Protein AF-A0A0Q4JEM6-F1 (afdb_monomer)

Radius of gyration: 14.83 Å; Cα contacts (8 Å, |Δi|>4): 37; chains: 1; bounding box: 36×21×47 Å

pLDDT: mean 83.47, std 17.9, range [41.94, 97.88]

Mean predicted aligned error: 8.4 Å

Solvent-accessible surface area (backbone atoms only — not comparable to full-atom v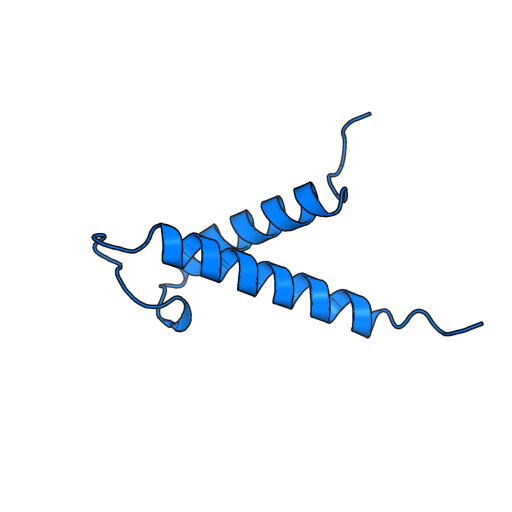alues): 4115 Å² total; per-residue (Å²): 136,81,78,81,55,68,65,69,60,51,58,52,52,58,52,48,21,52,49,45,15,39,54,58,43,67,76,61,28,75,93,46,100,67,62,55,62,66,94,69,45,53,75,68,55,48,51,56,33,38,55,52,14,44,55,50,50,27,64,76,70,69,64,61,91,78,86,130

Secondary structure (DSSP, 8-state):
-----HHHHHHHHHHHHHHHHHHHHHTT-TTSTT-S-GGG--HHHHHHHHHHHHHHHHHHHT--S---

Sequence (68 aa):
MGNRCRVCTSNDREALIEQVAGDLWESRRPGTLDDYPWEKAGGYWRRIYLELGETAVDSLTGALPGHT

Foldseek 3Di:
DDPPPPVVVVVVLQVQLQVQLQVVCCVPLPPDPQNDHPVPRDPVSVVVSSVVSNVVSCVVVVVDPDDD

Structure (mmCIF, N/CA/C/O backbone):
data_AF-A0A0Q4JEM6-F1
#
_entry.id   AF-A0A0Q4JEM6-F1
#
loop_
_atom_site.group_PDB
_atom_site.id
_atom_site.type_symbol
_atom_site.label_atom_id
_atom_site.label_alt_id
_atom_site.label_comp_id
_atom_site.label_asym_id
_atom_site.label_entity_id
_atom_site.label_seq_id
_atom_site.pdbx_PDB_ins_code
_atom_site.Cartn_x
_atom_site.Cartn_y
_atom_site.Cartn_z
_atom_site.occupancy
_atom_site.B_iso_or_equiv
_atom_site.auth_seq_id
_atom_site.auth_comp_id
_atom_site.auth_asym_id
_atom_site.auth_atom_id
_atom_site.pdbx_PDB_model_num
ATOM 1 N N . MET A 1 1 ? -18.538 -7.638 32.855 1.00 41.94 1 MET A N 1
ATOM 2 C CA . MET A 1 1 ? -18.074 -6.445 32.113 1.00 41.94 1 MET A CA 1
ATOM 3 C C . MET A 1 1 ? -16.637 -6.685 31.669 1.00 41.94 1 MET A C 1
ATOM 5 O O . MET A 1 1 ? -15.726 -6.511 32.465 1.00 41.94 1 MET A O 1
ATOM 9 N N . GLY A 1 2 ? -16.434 -7.193 30.452 1.00 49.25 2 GLY A N 1
ATOM 10 C CA . GLY A 1 2 ? -15.09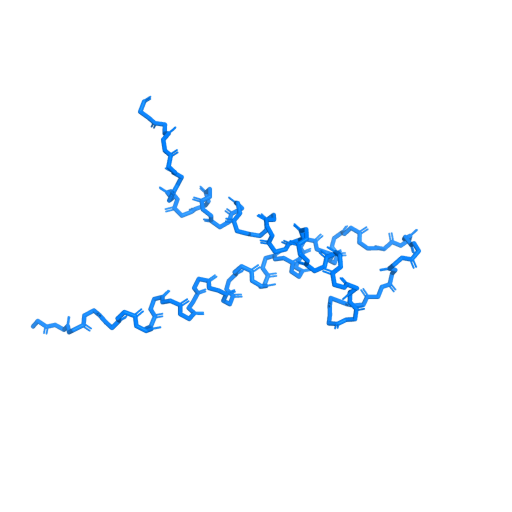4 -7.431 29.911 1.00 49.25 2 GLY A CA 1
ATOM 11 C C . GLY A 1 2 ? -14.456 -6.113 29.485 1.00 49.25 2 GLY A C 1
ATOM 12 O O . GLY A 1 2 ? -15.060 -5.357 28.724 1.00 49.25 2 GLY A O 1
ATOM 13 N N . ASN A 1 3 ? -13.267 -5.827 30.012 1.00 56.25 3 ASN A N 1
ATOM 14 C CA . ASN A 1 3 ? -12.446 -4.687 29.626 1.00 56.25 3 ASN A CA 1
ATOM 15 C C . ASN A 1 3 ? -12.235 -4.704 28.108 1.00 56.25 3 ASN A C 1
ATOM 17 O O . ASN A 1 3 ? -11.551 -5.586 27.592 1.00 56.25 3 ASN A O 1
ATOM 21 N N . ARG A 1 4 ? -12.817 -3.733 27.393 1.00 59.66 4 ARG A N 1
ATOM 22 C CA . ARG A 1 4 ? -12.480 -3.475 25.990 1.00 59.66 4 ARG A CA 1
ATOM 23 C C . ARG A 1 4 ? -11.022 -3.038 25.966 1.00 59.66 4 ARG A C 1
ATOM 25 O O . ARG A 1 4 ? -10.702 -1.89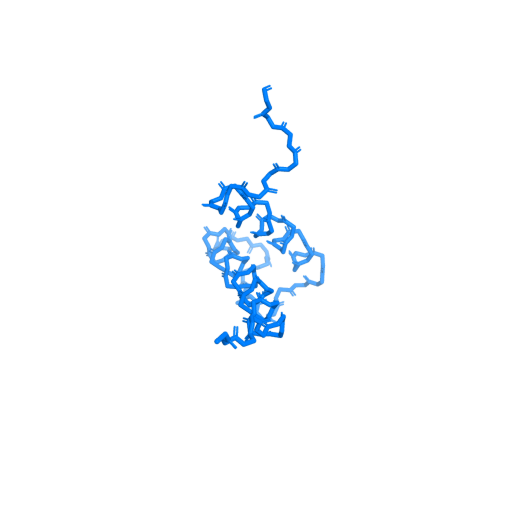2 26.276 1.00 59.66 4 ARG A O 1
ATOM 32 N N . CYS A 1 5 ? -10.140 -3.995 25.717 1.00 56.97 5 CYS A N 1
ATOM 33 C CA . CYS A 1 5 ? -8.710 -3.783 25.668 1.00 56.97 5 CYS A CA 1
ATOM 34 C C . CYS A 1 5 ? -8.418 -2.811 24.515 1.00 56.97 5 CYS 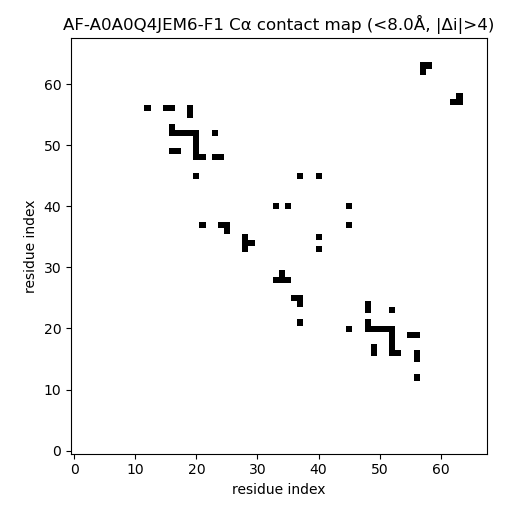A C 1
ATOM 36 O O . CYS A 1 5 ? -8.537 -3.178 23.347 1.00 56.97 5 CYS A O 1
ATOM 38 N N . ARG A 1 6 ? -8.074 -1.557 24.838 1.00 53.78 6 ARG A N 1
ATOM 39 C CA . ARG A 1 6 ? -7.674 -0.539 23.845 1.00 53.78 6 ARG A CA 1
ATOM 40 C C . ARG A 1 6 ? -6.495 -1.007 22.982 1.00 53.78 6 ARG A C 1
ATOM 42 O O . ARG A 1 6 ? -6.412 -0.649 21.818 1.00 53.78 6 ARG A O 1
ATOM 49 N N . VAL A 1 7 ? -5.620 -1.844 23.541 1.00 52.47 7 VAL A N 1
ATOM 50 C CA . VAL A 1 7 ? -4.464 -2.421 22.837 1.00 52.47 7 VAL A CA 1
ATOM 51 C C . VAL A 1 7 ? -4.870 -3.456 21.788 1.00 52.47 7 VAL A C 1
ATOM 53 O O . VAL A 1 7 ? -4.290 -3.465 20.709 1.00 52.47 7 VAL A O 1
ATOM 56 N N . CYS A 1 8 ? -5.881 -4.289 22.057 1.00 52.44 8 CYS A N 1
ATOM 57 C CA . CYS A 1 8 ? -6.318 -5.291 21.081 1.00 52.44 8 CYS A CA 1
ATOM 58 C C . CYS A 1 8 ? -6.903 -4.640 19.825 1.00 52.44 8 CYS A C 1
ATOM 60 O O . CYS A 1 8 ? -6.730 -5.165 18.747 1.00 52.44 8 CYS A O 1
ATOM 62 N N . THR A 1 9 ? -7.541 -3.476 19.950 1.00 54.47 9 THR A N 1
ATOM 63 C CA . THR A 1 9 ? -8.129 -2.769 18.800 1.00 54.47 9 THR A CA 1
ATOM 64 C C . THR A 1 9 ? -7.127 -1.894 18.043 1.00 54.47 9 THR A C 1
ATOM 66 O O . THR A 1 9 ? -7.274 -1.728 16.837 1.00 54.47 9 THR A O 1
ATOM 69 N N . SER A 1 10 ? -6.103 -1.351 18.714 1.00 51.84 10 SER A N 1
ATOM 70 C CA . SER A 1 10 ? -5.088 -0.510 18.056 1.00 51.84 10 SER A CA 1
ATOM 71 C C . SER A 1 10 ? -4.122 -1.325 17.190 1.00 51.84 10 SER A C 1
ATOM 73 O O . SER A 1 10 ? -3.854 -0.931 16.059 1.00 51.84 10 SER A O 1
ATOM 75 N N . ASN A 1 11 ? -3.667 -2.486 17.682 1.00 59.81 11 ASN A N 1
ATOM 76 C CA . ASN A 1 11 ? -2.737 -3.345 16.938 1.00 59.81 11 ASN A CA 1
ATOM 77 C C . ASN A 1 11 ? -3.362 -3.924 15.656 1.00 59.81 11 ASN A C 1
ATOM 79 O O . ASN A 1 11 ? -2.650 -4.112 14.675 1.00 59.81 11 ASN A O 1
ATOM 83 N N . ASP A 1 12 ? -4.678 -4.163 15.636 1.00 79.94 12 ASP A N 1
ATOM 84 C CA . ASP A 1 12 ? -5.366 -4.677 14.446 1.00 79.94 12 ASP A CA 1
ATOM 85 C C . ASP A 1 12 ? -5.504 -3.614 13.346 1.00 79.94 12 ASP A C 1
ATOM 87 O O . ASP A 1 12 ? -5.370 -3.945 12.171 1.00 79.94 12 ASP A O 1
ATOM 91 N N . ARG A 1 13 ? -5.733 -2.333 13.686 1.00 87.75 13 ARG A N 1
ATOM 92 C CA . ARG A 1 13 ? -5.887 -1.283 12.659 1.00 87.75 13 ARG A CA 1
ATOM 93 C C . ARG A 1 13 ? -4.568 -0.995 11.951 1.00 87.75 13 ARG A C 1
ATOM 95 O O . ARG A 1 13 ? -4.555 -0.941 10.728 1.00 87.75 13 ARG A O 1
ATOM 102 N N . GLU A 1 14 ? -3.475 -0.813 12.690 1.00 90.50 14 GLU A N 1
ATOM 103 C CA . GLU A 1 14 ? -2.163 -0.526 12.089 1.00 90.50 14 GLU A CA 1
ATOM 104 C C . GLU A 1 14 ? -1.667 -1.704 11.237 1.00 90.50 14 GLU A C 1
ATOM 106 O O . GLU A 1 14 ? -1.241 -1.497 10.101 1.00 90.50 14 GLU A O 1
ATOM 111 N N . ALA A 1 15 ? -1.816 -2.941 11.729 1.00 90.94 15 ALA A N 1
ATOM 112 C CA . ALA A 1 15 ? -1.477 -4.140 10.964 1.00 90.94 15 ALA A CA 1
ATOM 113 C C . ALA A 1 15 ? -2.359 -4.306 9.714 1.00 90.94 15 ALA A C 1
ATOM 115 O O . ALA A 1 15 ? -1.859 -4.668 8.651 1.00 90.94 15 ALA A O 1
ATOM 116 N N . LEU A 1 16 ? -3.658 -3.999 9.813 1.00 91.25 16 LEU A N 1
ATOM 117 C CA . LEU A 1 16 ? -4.568 -4.025 8.668 1.00 91.25 16 LEU A CA 1
ATOM 118 C C . LEU A 1 16 ? -4.192 -2.967 7.624 1.00 91.25 16 LEU A C 1
ATOM 120 O O . LEU A 1 16 ? -4.200 -3.265 6.434 1.00 91.25 16 LEU A O 1
ATOM 124 N N . ILE A 1 17 ? -3.835 -1.752 8.049 1.00 95.50 17 ILE A N 1
ATOM 125 C CA . ILE A 1 17 ? -3.356 -0.698 7.145 1.00 95.50 17 ILE A CA 1
ATOM 126 C C . ILE A 1 17 ? -2.085 -1.151 6.429 1.00 95.50 17 ILE A C 1
ATOM 128 O O . ILE A 1 17 ? -1.990 -0.991 5.214 1.00 95.50 17 ILE A O 1
ATOM 132 N N . GLU A 1 18 ? -1.129 -1.743 7.149 1.00 95.44 18 GLU A N 1
ATOM 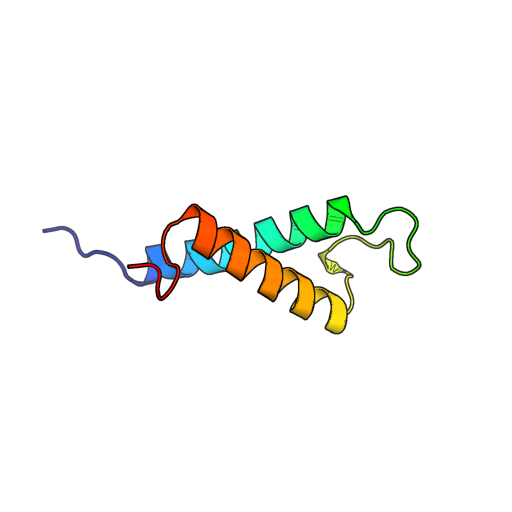133 C CA . GLU A 1 18 ? 0.113 -2.241 6.553 1.00 95.44 18 GLU A CA 1
ATOM 134 C C . GLU A 1 18 ? -0.143 -3.381 5.558 1.00 95.44 18 GLU A C 1
ATOM 136 O O . GLU A 1 18 ? 0.445 -3.387 4.475 1.00 95.44 18 GLU A O 1
ATOM 141 N N . GLN A 1 19 ? -1.068 -4.291 5.872 1.00 94.81 19 GLN A N 1
ATOM 142 C CA . GLN A 1 19 ? -1.478 -5.356 4.960 1.00 94.81 19 GLN A CA 1
ATOM 143 C C . GLN A 1 19 ? -2.125 -4.791 3.687 1.00 94.81 19 GLN A C 1
ATOM 145 O O . GLN A 1 19 ? -1.707 -5.129 2.582 1.00 94.81 19 GLN A O 1
ATOM 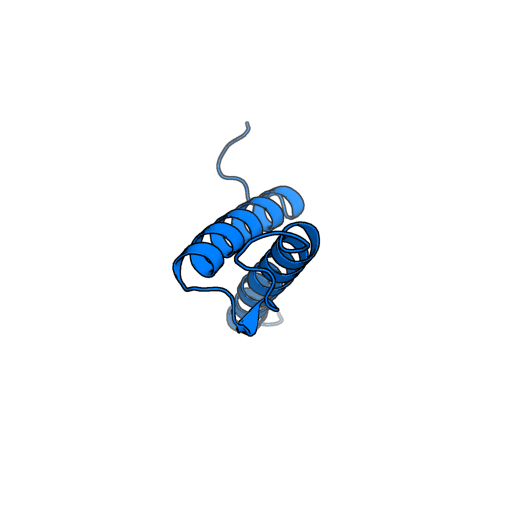150 N N . VAL A 1 20 ? -3.102 -3.890 3.826 1.00 96.25 20 VAL A N 1
ATOM 151 C CA . VAL A 1 20 ? -3.785 -3.269 2.680 1.00 96.25 20 VAL A CA 1
ATOM 152 C C . VAL A 1 20 ? -2.802 -2.453 1.836 1.00 96.25 20 VAL A C 1
ATOM 154 O O . VAL A 1 20 ? -2.853 -2.506 0.609 1.00 96.25 20 VAL A O 1
ATOM 157 N N . ALA A 1 21 ? -1.879 -1.724 2.466 1.00 97.88 21 ALA A N 1
ATOM 158 C CA . ALA A 1 21 ? -0.822 -0.994 1.771 1.00 97.88 21 ALA A CA 1
ATOM 159 C C . ALA A 1 21 ? 0.075 -1.933 0.946 1.00 97.88 21 ALA A C 1
ATOM 161 O O . ALA A 1 21 ? 0.361 -1.635 -0.217 1.00 97.88 21 ALA A O 1
ATOM 162 N N . GLY A 1 22 ? 0.464 -3.078 1.520 1.00 97.44 22 GLY A N 1
ATOM 163 C CA . GLY A 1 22 ? 1.216 -4.125 0.830 1.00 97.44 22 GLY A CA 1
ATOM 164 C C . GLY A 1 22 ? 0.464 -4.686 -0.378 1.00 97.44 22 GLY A C 1
ATOM 165 O O . GLY A 1 22 ? 1.012 -4.717 -1.478 1.00 97.44 22 GLY A O 1
ATOM 166 N N . ASP A 1 23 ? -0.814 -5.028 -0.222 1.00 97.31 23 ASP A N 1
ATOM 167 C CA . ASP A 1 23 ? -1.644 -5.537 -1.324 1.00 97.31 23 ASP A CA 1
ATOM 168 C C . ASP A 1 23 ? -1.791 -4.501 -2.457 1.00 97.31 23 ASP A C 1
ATOM 170 O O . ASP A 1 23 ? -1.690 -4.816 -3.650 1.00 97.31 23 ASP A O 1
ATOM 174 N N . LEU A 1 24 ? -1.981 -3.226 -2.100 1.00 97.06 24 LEU A N 1
ATOM 175 C CA . LEU A 1 24 ? -2.059 -2.128 -3.062 1.00 97.06 24 LEU A CA 1
ATOM 176 C C . LEU A 1 24 ? -0.740 -1.931 -3.817 1.00 97.06 24 LEU A C 1
ATOM 178 O O . LEU A 1 24 ? -0.781 -1.661 -5.023 1.00 97.06 24 LEU A O 1
ATOM 182 N N . TRP A 1 25 ? 0.399 -2.074 -3.139 1.00 97.19 25 TRP A N 1
ATOM 183 C CA . TRP A 1 25 ? 1.731 -2.017 -3.736 1.00 97.19 25 TRP A CA 1
ATOM 184 C C . TRP A 1 25 ? 1.960 -3.170 -4.715 1.00 97.19 25 TRP A C 1
ATOM 186 O O . TRP A 1 25 ? 2.291 -2.933 -5.877 1.00 97.19 25 TRP A O 1
ATOM 196 N N . GLU A 1 26 ? 1.705 -4.406 -4.286 1.00 96.38 26 GLU A N 1
ATOM 197 C CA . GLU A 1 26 ? 1.871 -5.613 -5.106 1.00 96.38 26 GLU A CA 1
ATOM 198 C C . GLU A 1 26 ? 1.029 -5.562 -6.388 1.00 96.38 26 GLU A C 1
ATOM 200 O O . GLU A 1 26 ? 1.479 -5.993 -7.449 1.00 96.38 26 GLU A O 1
ATOM 205 N N . SER A 1 27 ? -0.160 -4.952 -6.333 1.00 96.12 27 SER A N 1
ATOM 206 C CA . SER A 1 27 ? -1.012 -4.772 -7.517 1.00 96.12 27 SER A CA 1
ATOM 207 C C . SER A 1 27 ? -0.467 -3.777 -8.556 1.00 96.12 27 SER A C 1
ATOM 209 O O . SER A 1 27 ? -0.900 -3.807 -9.708 1.00 96.12 27 SER A O 1
ATOM 211 N N . ARG A 1 28 ? 0.449 -2.876 -8.166 1.00 94.19 28 ARG A N 1
ATOM 212 C CA . ARG A 1 28 ? 0.894 -1.729 -8.984 1.00 94.19 28 ARG A CA 1
ATOM 213 C C . ARG A 1 28 ? 2.384 -1.719 -9.310 1.00 94.19 28 ARG A C 1
ATOM 215 O O . ARG A 1 28 ? 2.754 -1.128 -10.319 1.00 94.19 28 ARG A O 1
ATOM 222 N N . ARG A 1 29 ? 3.230 -2.350 -8.491 1.00 94.88 29 ARG A N 1
ATOM 223 C CA . ARG A 1 29 ? 4.680 -2.431 -8.723 1.00 94.88 29 ARG A CA 1
ATOM 224 C C . ARG A 1 29 ? 5.110 -3.138 -10.020 1.00 94.88 29 ARG A C 1
ATOM 226 O O . ARG A 1 29 ? 6.148 -2.723 -10.547 1.00 94.88 29 ARG A O 1
ATOM 233 N N . PRO A 1 30 ? 4.399 -4.166 -10.547 1.00 95.81 30 PRO A N 1
ATOM 234 C CA . PRO A 1 30 ? 4.933 -4.961 -11.647 1.00 95.81 30 PRO A CA 1
ATOM 235 C C . PRO A 1 30 ? 5.207 -4.113 -12.888 1.00 95.81 30 PRO A C 1
ATOM 237 O O . PRO A 1 30 ? 4.342 -3.365 -13.345 1.00 95.81 30 PRO A O 1
ATOM 240 N N . GLY A 1 31 ? 6.412 -4.239 -13.445 1.00 91.56 31 GLY A N 1
ATOM 241 C CA . GLY A 1 31 ? 6.812 -3.502 -14.650 1.00 91.56 31 GLY A CA 1
ATOM 242 C C . GLY A 1 31 ? 7.176 -2.028 -14.427 1.00 91.56 31 GLY A C 1
ATOM 243 O O . GLY A 1 31 ? 7.386 -1.302 -15.400 1.00 91.56 31 GLY A O 1
ATOM 244 N N . THR A 1 32 ? 7.276 -1.576 -13.174 1.00 91.62 32 THR A N 1
ATOM 245 C CA . THR A 1 32 ? 7.810 -0.250 -12.826 1.00 91.62 32 THR A CA 1
ATOM 246 C C . THR A 1 32 ? 9.320 -0.307 -12.560 1.00 91.62 32 THR A C 1
ATOM 248 O O . THR A 1 32 ? 9.913 -1.379 -12.467 1.00 91.62 32 THR A O 1
ATOM 251 N N . LEU A 1 33 ? 9.968 0.853 -12.413 1.00 90.25 33 LEU A N 1
ATOM 252 C CA . LEU A 1 33 ? 11.375 0.921 -11.982 1.00 90.25 33 LEU A CA 1
ATOM 253 C C . LEU A 1 33 ? 11.573 0.503 -10.513 1.00 90.25 33 LEU A C 1
ATOM 255 O O . LEU A 1 33 ? 12.697 0.218 -10.102 1.00 90.25 33 LEU A O 1
ATOM 259 N N . ASP A 1 34 ? 10.484 0.441 -9.748 1.00 90.19 34 ASP A N 1
ATOM 260 C CA . ASP A 1 34 ? 10.453 0.074 -8.337 1.00 90.19 34 ASP A CA 1
ATOM 261 C C . ASP A 1 34 ? 9.800 -1.307 -8.137 1.00 90.19 34 ASP A C 1
ATOM 263 O O . ASP A 1 34 ? 9.079 -1.532 -7.168 1.00 90.19 34 ASP A O 1
ATOM 267 N N . ASP A 1 35 ? 10.044 -2.248 -9.055 1.00 93.69 35 ASP A N 1
ATOM 268 C CA . ASP A 1 35 ? 9.496 -3.610 -9.011 1.00 93.69 35 ASP A CA 1
ATOM 269 C C . ASP A 1 35 ? 10.195 -4.494 -7.957 1.00 93.69 35 ASP A C 1
ATOM 271 O O . ASP A 1 35 ? 10.927 -5.443 -8.249 1.00 93.69 35 ASP A O 1
ATOM 275 N N . TYR A 1 36 ? 9.987 -4.145 -6.692 1.00 93.62 36 TYR A N 1
ATOM 276 C CA . TYR A 1 36 ? 10.519 -4.832 -5.521 1.00 93.62 36 TYR A CA 1
ATOM 277 C C . TYR A 1 36 ? 9.385 -5.164 -4.555 1.00 93.62 36 TYR A C 1
ATOM 279 O O . TYR A 1 36 ? 8.403 -4.426 -4.501 1.00 93.62 36 TYR A O 1
ATOM 287 N N . PRO A 1 37 ? 9.507 -6.234 -3.756 1.00 95.12 37 PRO A N 1
ATOM 288 C CA . PRO A 1 37 ? 8.490 -6.563 -2.763 1.00 95.12 37 PRO A CA 1
ATOM 289 C C . PRO A 1 37 ? 8.321 -5.426 -1.744 1.00 95.12 37 PRO A C 1
ATOM 291 O O . PRO A 1 37 ? 9.253 -4.644 -1.520 1.00 95.12 37 PRO A O 1
ATOM 294 N N . TRP A 1 38 ? 7.136 -5.335 -1.137 1.00 94.75 38 TRP A N 1
ATOM 295 C CA . TRP A 1 38 ? 6.742 -4.254 -0.221 1.00 94.75 38 TRP A CA 1
ATOM 296 C C . TRP 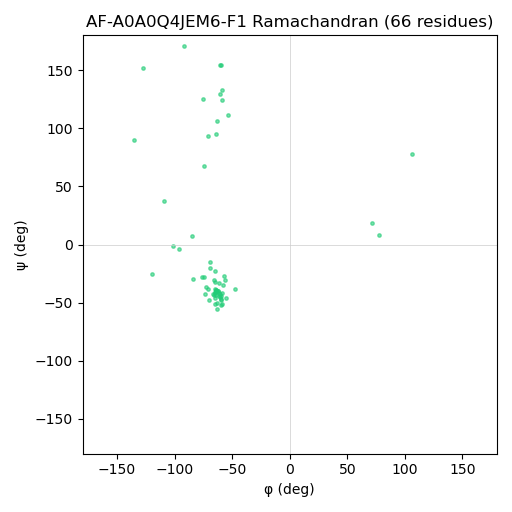A 1 38 ? 7.783 -3.926 0.864 1.00 94.75 38 TRP A C 1
ATOM 298 O O . TRP A 1 38 ? 8.047 -2.758 1.149 1.00 94.75 38 TRP A O 1
ATOM 308 N N . GLU A 1 39 ? 8.464 -4.927 1.420 1.00 94.50 39 GLU A N 1
ATOM 309 C CA . GLU A 1 39 ? 9.472 -4.747 2.472 1.00 94.50 39 GLU A CA 1
ATOM 310 C C . GLU A 1 39 ? 10.699 -3.962 1.991 1.00 94.50 39 GLU A C 1
ATOM 312 O O . GLU A 1 39 ? 11.412 -3.359 2.797 1.00 94.50 39 GLU A O 1
ATOM 317 N N . LYS A 1 40 ? 10.940 -3.961 0.676 1.00 95.56 40 LYS A N 1
ATOM 318 C CA . LYS A 1 40 ? 12.019 -3.229 0.007 1.00 95.56 40 LYS A CA 1
ATOM 319 C C . LYS A 1 40 ? 11.546 -1.938 -0.654 1.00 95.56 40 LYS A C 1
ATOM 321 O O . LYS A 1 40 ? 12.376 -1.227 -1.220 1.00 95.56 40 LYS A O 1
ATOM 326 N N . ALA A 1 41 ? 10.253 -1.621 -0.587 1.00 92.31 41 ALA A N 1
ATOM 327 C CA . ALA A 1 41 ? 9.746 -0.363 -1.103 1.00 92.31 41 ALA A CA 1
ATOM 328 C C . ALA A 1 41 ? 10.452 0.806 -0.397 1.00 92.31 41 ALA A C 1
ATOM 330 O O . ALA A 1 41 ? 10.597 0.838 0.830 1.00 92.31 41 ALA A O 1
ATOM 331 N N . GLY A 1 42 ? 10.914 1.778 -1.185 1.00 93.12 42 GLY A N 1
ATOM 332 C CA . GLY A 1 42 ? 11.562 2.972 -0.652 1.00 93.12 42 GLY A CA 1
ATOM 333 C C . GLY A 1 42 ? 10.632 3.747 0.286 1.00 93.12 42 GLY A C 1
ATOM 334 O O . GLY A 1 42 ? 9.409 3.703 0.153 1.00 93.12 42 GLY A O 1
ATOM 335 N N . GLY A 1 43 ? 11.206 4.514 1.220 1.00 94.69 43 GLY A N 1
ATOM 336 C CA . GLY A 1 43 ? 10.430 5.244 2.233 1.00 94.69 43 GLY A CA 1
ATOM 337 C C . GLY A 1 43 ? 9.379 6.207 1.660 1.00 94.69 43 GLY A C 1
ATOM 338 O O . GLY A 1 43 ? 8.356 6.443 2.299 1.00 94.69 43 GLY A O 1
ATOM 339 N N . TYR A 1 44 ? 9.597 6.729 0.446 1.00 94.25 44 TYR A N 1
ATOM 340 C CA . TYR A 1 44 ? 8.595 7.513 -0.279 1.00 94.25 44 TYR A CA 1
ATOM 341 C C . TYR A 1 44 ? 7.351 6.678 -0.611 1.00 94.25 44 TYR A C 1
ATOM 343 O O . TYR A 1 44 ? 6.252 7.032 -0.193 1.00 94.25 44 TYR A O 1
ATOM 351 N N . TRP A 1 45 ? 7.530 5.545 -1.293 1.00 95.38 45 TRP A N 1
ATOM 352 C CA . TRP A 1 45 ? 6.432 4.657 -1.665 1.00 95.38 45 TRP A CA 1
ATOM 353 C C . TRP A 1 45 ? 5.741 4.057 -0.447 1.00 95.38 45 TRP A C 1
ATOM 355 O O . TRP A 1 45 ? 4.514 4.045 -0.399 1.00 95.38 45 TRP A O 1
ATOM 365 N N . ARG A 1 46 ? 6.502 3.667 0.584 1.00 96.25 46 ARG A N 1
ATOM 366 C CA . ARG A 1 46 ? 5.910 3.178 1.835 1.00 96.25 46 ARG A CA 1
ATOM 367 C C . ARG A 1 46 ? 4.938 4.181 2.442 1.00 96.25 46 ARG A C 1
ATOM 369 O O . ARG A 1 46 ? 3.832 3.801 2.800 1.00 96.25 46 ARG A O 1
ATOM 376 N N . ARG A 1 47 ? 5.315 5.461 2.502 1.00 97.31 47 ARG A N 1
ATOM 377 C CA . ARG A 1 47 ? 4.433 6.521 3.008 1.00 97.31 47 ARG A CA 1
ATOM 378 C C . ARG A 1 47 ? 3.140 6.622 2.195 1.00 97.31 47 ARG A C 1
ATOM 380 O O . ARG A 1 47 ? 2.066 6.549 2.773 1.00 97.31 47 ARG A O 1
ATOM 387 N N . ILE A 1 48 ? 3.251 6.735 0.870 1.00 97.44 48 ILE A N 1
ATOM 388 C CA . ILE A 1 48 ? 2.091 6.909 -0.020 1.00 97.44 48 ILE A CA 1
ATOM 389 C C . ILE A 1 48 ? 1.108 5.741 0.105 1.00 97.44 48 ILE A C 1
ATOM 391 O O . ILE A 1 48 ? -0.097 5.943 0.227 1.00 97.44 48 ILE A O 1
ATOM 395 N N . TYR A 1 49 ? 1.611 4.509 0.086 1.00 97.75 49 TYR A N 1
ATOM 396 C CA . TYR A 1 49 ? 0.747 3.334 0.142 1.00 97.75 49 TYR A CA 1
ATOM 397 C C . TYR A 1 49 ? 0.161 3.091 1.536 1.00 97.75 49 TYR A C 1
ATOM 399 O O . TYR A 1 49 ? -0.952 2.580 1.623 1.00 97.75 49 TYR A O 1
ATOM 407 N N . LEU A 1 50 ? 0.838 3.516 2.609 1.00 97.62 50 LEU A N 1
ATOM 408 C CA . LEU A 1 50 ? 0.257 3.525 3.956 1.00 97.62 50 LEU A CA 1
ATOM 409 C C . LEU A 1 50 ? -0.890 4.539 4.079 1.00 97.62 50 LEU A C 1
ATOM 411 O O . LEU A 1 50 ? -1.934 4.187 4.614 1.00 97.62 50 LEU A O 1
ATOM 415 N N . GLU A 1 51 ? -0.750 5.750 3.529 1.00 97.56 51 GLU A N 1
ATOM 416 C CA . GLU A 1 51 ? -1.834 6.752 3.494 1.00 97.56 51 GLU A CA 1
ATOM 417 C C . GLU A 1 51 ? -3.049 6.253 2.684 1.00 97.56 51 GLU A C 1
ATOM 419 O O . GLU A 1 51 ? -4.208 6.432 3.076 1.00 97.56 51 GLU A O 1
ATOM 424 N N . LEU A 1 52 ? -2.793 5.566 1.564 1.00 96.88 52 LEU A N 1
ATOM 425 C CA . LEU A 1 52 ? -3.840 4.906 0.778 1.00 96.88 52 LEU A CA 1
ATOM 426 C C . LEU A 1 52 ? -4.500 3.756 1.549 1.00 96.88 52 LEU A C 1
ATOM 428 O O . LEU A 1 52 ? -5.726 3.633 1.525 1.00 96.88 52 LEU A O 1
ATOM 432 N N . GLY A 1 53 ? -3.704 2.928 2.230 1.00 96.62 53 GLY A N 1
ATOM 433 C CA . GLY A 1 53 ? -4.195 1.839 3.071 1.00 96.62 53 GLY A CA 1
ATOM 434 C C . GLY A 1 53 ? -5.079 2.350 4.204 1.00 96.62 53 GLY A C 1
ATOM 435 O O . GLY A 1 53 ? -6.164 1.816 4.419 1.00 96.62 53 GLY A O 1
ATOM 436 N N . GLU A 1 54 ? -4.679 3.440 4.858 1.00 95.75 54 GLU A N 1
ATOM 437 C CA . GLU A 1 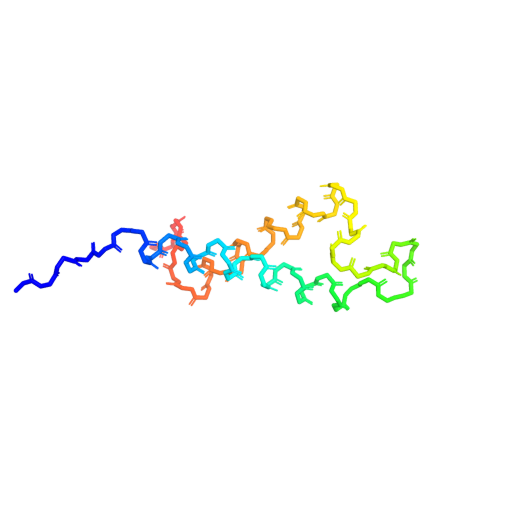54 ? -5.477 4.112 5.884 1.00 95.75 54 GLU A CA 1
ATOM 438 C C . GLU A 1 54 ? -6.832 4.577 5.341 1.00 95.75 54 GLU A C 1
ATOM 440 O O . GLU A 1 54 ? -7.875 4.213 5.886 1.00 95.75 54 GLU A O 1
ATOM 445 N N . THR A 1 55 ? -6.832 5.290 4.213 1.00 95.75 55 T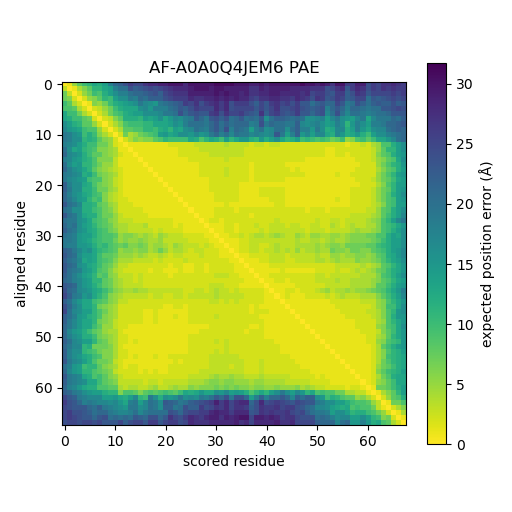HR A N 1
ATOM 446 C CA . THR A 1 55 ? -8.069 5.775 3.578 1.00 95.75 55 THR A CA 1
ATOM 447 C C . THR A 1 55 ? -9.014 4.625 3.213 1.00 95.75 55 THR A C 1
ATOM 449 O O . THR A 1 55 ? -10.233 4.717 3.400 1.00 95.75 55 THR A O 1
ATOM 452 N N . ALA A 1 56 ? -8.464 3.525 2.691 1.00 94.06 56 ALA A N 1
ATOM 453 C CA . ALA A 1 56 ? -9.233 2.338 2.339 1.00 94.06 56 ALA A CA 1
ATOM 454 C C . ALA A 1 56 ? -9.853 1.678 3.580 1.00 94.06 56 ALA A C 1
ATOM 456 O O . ALA A 1 56 ? -11.046 1.370 3.579 1.00 94.06 56 ALA A O 1
ATOM 457 N N . VAL A 1 57 ? -9.074 1.507 4.650 1.00 92.44 57 VAL A N 1
ATOM 458 C CA . VAL A 1 57 ? -9.555 0.943 5.918 1.00 92.44 57 VAL A CA 1
ATOM 459 C C . VAL A 1 57 ? -10.651 1.817 6.527 1.00 92.44 57 VAL A C 1
ATOM 461 O O . VAL A 1 57 ? -11.692 1.294 6.928 1.00 92.44 57 VAL A O 1
ATOM 464 N N . ASP A 1 58 ? -10.486 3.137 6.540 1.00 90.62 58 ASP A N 1
ATOM 465 C CA . ASP A 1 58 ? -11.494 4.050 7.090 1.00 90.62 58 ASP A CA 1
ATOM 466 C C . ASP A 1 58 ? -12.800 4.019 6.289 1.00 90.62 58 ASP A C 1
ATOM 468 O O . ASP A 1 58 ? -13.891 4.008 6.868 1.00 90.62 58 ASP A O 1
ATOM 472 N N . SER A 1 59 ? -12.700 3.920 4.961 1.00 89.12 59 SER A N 1
ATOM 473 C CA . SER A 1 59 ? -13.859 3.790 4.070 1.00 89.12 59 SER A CA 1
ATOM 474 C C . SER A 1 59 ? -14.618 2.480 4.298 1.00 89.12 59 SER A C 1
ATOM 476 O O . SER A 1 59 ? -15.848 2.471 4.320 1.00 89.12 59 SER A O 1
ATOM 478 N N . LEU A 1 60 ? -13.899 1.372 4.496 1.00 84.62 60 LEU A N 1
ATOM 479 C CA . LEU A 1 60 ? -14.486 0.043 4.702 1.00 84.62 60 LEU A CA 1
ATOM 480 C C . LEU A 1 60 ? -15.064 -0.147 6.109 1.00 84.62 60 LEU A C 1
ATOM 482 O O . LEU A 1 60 ? -15.995 -0.929 6.294 1.00 84.62 60 LEU A O 1
ATOM 486 N N . THR A 1 61 ? -14.527 0.562 7.101 1.00 84.62 61 THR A N 1
ATOM 487 C CA . THR A 1 61 ? -14.955 0.462 8.506 1.00 84.62 61 THR A CA 1
ATOM 488 C C . THR A 1 61 ? -15.972 1.531 8.912 1.00 84.62 61 THR A C 1
ATOM 490 O O . THR A 1 61 ? -16.481 1.493 10.032 1.00 84.62 61 THR A O 1
ATOM 493 N N . GLY A 1 62 ? -16.308 2.463 8.012 1.00 72.38 62 GLY A N 1
ATOM 494 C CA . GLY A 1 62 ? -17.251 3.552 8.282 1.00 72.38 62 GLY A CA 1
ATOM 495 C C . GLY A 1 62 ? -16.701 4.624 9.228 1.00 72.38 62 GLY A C 1
ATOM 496 O O . GLY A 1 62 ? -17.476 5.380 9.808 1.00 72.38 62 GLY A O 1
ATOM 497 N N . ALA A 1 63 ? -15.377 4.693 9.396 1.00 61.84 63 ALA A N 1
ATOM 498 C CA . ALA A 1 63 ? -14.688 5.632 10.283 1.00 61.84 63 ALA A CA 1
ATOM 499 C C . ALA A 1 63 ? -14.427 7.009 9.643 1.00 61.84 63 ALA A C 1
ATOM 501 O O . ALA A 1 63 ? -13.742 7.842 10.235 1.00 61.84 63 ALA A O 1
ATOM 502 N N . LEU A 1 64 ? -14.970 7.268 8.448 1.00 58.22 64 LEU A N 1
ATOM 503 C CA . LEU A 1 64 ? -14.786 8.536 7.749 1.00 58.22 64 LEU A CA 1
ATOM 504 C C . LEU A 1 64 ? -15.297 9.718 8.598 1.00 58.22 64 LEU A C 1
ATOM 506 O O . LEU A 1 64 ? -16.481 9.754 8.957 1.00 58.22 64 LEU A O 1
ATOM 510 N N . PRO A 1 65 ? -14.459 10.731 8.881 1.00 52.69 65 PRO A N 1
ATOM 511 C CA . PRO A 1 65 ? -14.929 11.978 9.456 1.00 52.69 65 PRO A CA 1
ATOM 512 C C . PRO A 1 65 ? -15.721 12.761 8.398 1.00 52.69 65 PRO A C 1
ATOM 514 O O . PRO A 1 65 ? -15.161 13.534 7.630 1.00 52.69 65 PRO A O 1
ATOM 517 N N . GLY A 1 66 ? -17.044 12.583 8.391 1.00 58.22 66 GLY A N 1
ATOM 518 C CA . GLY A 1 66 ? -17.978 13.572 7.849 1.00 58.22 66 GLY A CA 1
ATOM 519 C C . GLY A 1 66 ? -18.629 13.257 6.505 1.00 58.22 66 GLY A C 1
ATOM 520 O O . GLY A 1 66 ? -18.345 13.916 5.514 1.00 58.22 66 GLY A O 1
ATOM 521 N N . HIS A 1 67 ? -19.637 12.387 6.516 1.00 47.84 67 HIS A N 1
ATOM 522 C CA . HIS A 1 67 ? -20.779 12.530 5.609 1.00 47.84 67 HIS A CA 1
ATOM 523 C C . HIS A 1 67 ? -22.081 12.294 6.388 1.00 47.84 67 HIS A C 1
ATOM 525 O O . HIS A 1 67 ? -22.543 11.163 6.531 1.00 47.84 67 HIS A O 1
ATOM 531 N N . THR A 1 68 ? -22.607 13.396 6.932 1.00 44.41 68 THR A N 1
ATOM 532 C CA . THR A 1 68 ? -24.032 13.605 7.237 1.00 44.41 68 THR A CA 1
ATOM 533 C C . THR A 1 68 ? -24.693 14.197 6.000 1.00 44.41 68 THR A C 1
ATOM 535 O O . THR A 1 68 ? -24.023 15.029 5.343 1.00 44.41 68 THR A O 1
#